Protein AF-A0A257W772-F1 (afdb_monomer_lite)

Structure (mmCIF, N/CA/C/O backbone):
data_AF-A0A257W772-F1
#
_entry.id   AF-A0A257W772-F1
#
loop_
_atom_site.group_PDB
_atom_site.id
_atom_site.type_symbol
_atom_site.label_atom_id
_atom_site.label_alt_id
_atom_site.label_comp_id
_atom_site.label_asym_id
_atom_site.label_entity_id
_atom_site.label_seq_id
_atom_site.pdbx_PDB_ins_code
_atom_site.Cartn_x
_atom_site.Cartn_y
_atom_site.Cartn_z
_atom_site.occupancy
_atom_site.B_iso_or_equiv
_atom_site.auth_seq_id
_atom_site.auth_comp_id
_atom_site.auth_asym_id
_atom_site.auth_atom_id
_atom_site.pdbx_PDB_model_num
ATOM 1 N N . MET A 1 1 ? -4.495 23.639 -26.659 1.00 45.25 1 MET A N 1
ATOM 2 C CA . MET A 1 1 ? -5.011 22.395 -27.266 1.00 45.25 1 MET A CA 1
ATOM 3 C C . MET A 1 1 ? -5.878 21.691 -26.239 1.00 45.25 1 MET A C 1
ATOM 5 O O . MET A 1 1 ? -5.366 21.337 -25.188 1.00 45.25 1 MET A O 1
ATOM 9 N N . LEU A 1 2 ? -7.167 21.519 -26.511 1.00 45.53 2 LEU A N 1
ATOM 10 C CA . LEU A 1 2 ? -8.045 20.620 -25.761 1.00 45.53 2 LEU A CA 1
ATOM 11 C C . LEU A 1 2 ? -8.613 19.647 -26.798 1.00 45.53 2 LEU A C 1
ATOM 13 O O . LEU A 1 2 ? -9.228 20.107 -27.755 1.00 45.53 2 LEU A O 1
ATOM 17 N N . GLY A 1 3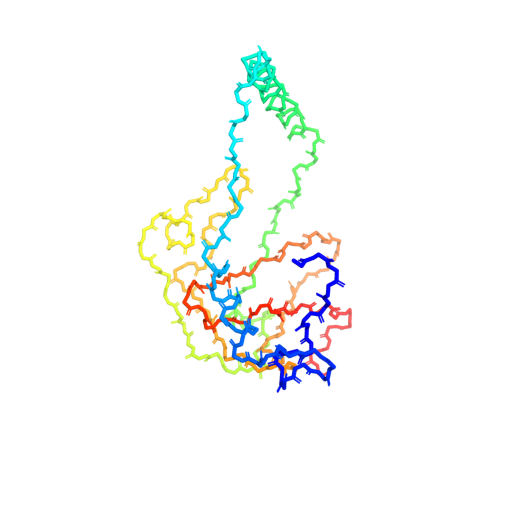 ? -8.343 18.344 -26.652 1.00 63.81 3 GLY A N 1
ATOM 18 C CA . GLY A 1 3 ? -8.959 17.305 -27.493 1.00 63.81 3 GLY A CA 1
ATOM 19 C C . GLY A 1 3 ? -8.045 16.432 -28.366 1.00 63.81 3 GLY A C 1
ATOM 20 O O . GLY A 1 3 ? -8.571 15.745 -29.231 1.00 63.81 3 GLY A O 1
ATOM 21 N N . VAL A 1 4 ? -6.719 16.408 -28.165 1.00 74.25 4 VAL A N 1
ATOM 22 C CA . VAL A 1 4 ? -5.816 15.489 -28.898 1.00 74.25 4 VAL A CA 1
ATOM 23 C C . VAL A 1 4 ? -5.243 14.437 -27.949 1.00 74.25 4 VAL A C 1
ATOM 25 O O . VAL A 1 4 ? -4.696 14.772 -26.897 1.00 74.25 4 VAL A O 1
ATOM 28 N N . THR A 1 5 ? -5.360 13.158 -28.310 1.00 78.69 5 THR A N 1
ATOM 29 C CA . THR A 1 5 ? -4.755 12.046 -27.566 1.00 78.69 5 THR A CA 1
ATOM 30 C C . THR A 1 5 ? -3.307 11.847 -27.999 1.00 78.69 5 THR A C 1
ATOM 32 O O . THR A 1 5 ? -3.042 11.317 -29.071 1.00 78.69 5 THR A O 1
ATOM 35 N N . ILE A 1 6 ? -2.357 12.205 -27.142 1.00 87.44 6 ILE A N 1
ATOM 36 C CA . ILE A 1 6 ? -0.917 12.107 -27.442 1.00 87.44 6 ILE A CA 1
ATOM 37 C C . ILE A 1 6 ? -0.287 10.768 -27.020 1.00 87.44 6 ILE A C 1
ATOM 39 O O . ILE A 1 6 ? 0.930 10.639 -26.978 1.00 87.44 6 ILE A O 1
ATOM 43 N N . GLY A 1 7 ? -1.096 9.758 -26.682 1.00 83.94 7 GLY A N 1
ATOM 44 C CA . GLY A 1 7 ? -0.609 8.479 -26.147 1.00 83.94 7 GLY A CA 1
ATOM 45 C C . GLY A 1 7 ? 0.327 7.721 -27.096 1.00 83.94 7 GLY A C 1
ATOM 46 O O . GLY A 1 7 ? 1.299 7.125 -26.640 1.00 83.94 7 GLY A O 1
ATOM 47 N N . CYS A 1 8 ? 0.089 7.800 -28.410 1.00 86.38 8 CYS A N 1
ATOM 48 C CA . CYS A 1 8 ? 0.941 7.171 -29.426 1.00 86.38 8 CYS A CA 1
ATOM 49 C C . CYS A 1 8 ? 2.371 7.739 -29.424 1.00 86.38 8 CYS A C 1
ATOM 51 O O . CYS A 1 8 ? 3.318 7.003 -29.696 1.00 86.38 8 CYS A O 1
ATOM 53 N N . ALA A 1 9 ? 2.529 9.013 -29.033 1.00 91.56 9 ALA A N 1
ATOM 54 C CA . ALA A 1 9 ? 3.822 9.691 -28.970 1.00 91.56 9 ALA A CA 1
ATOM 55 C C . ALA A 1 9 ? 4.781 9.088 -27.918 1.00 91.56 9 ALA A C 1
ATOM 57 O O . ALA A 1 9 ? 5.971 9.386 -27.902 1.00 91.56 9 ALA A O 1
ATOM 58 N N . ARG A 1 10 ? 4.289 8.198 -27.040 1.00 90.06 10 ARG A N 1
ATOM 59 C CA . ARG A 1 10 ? 5.106 7.49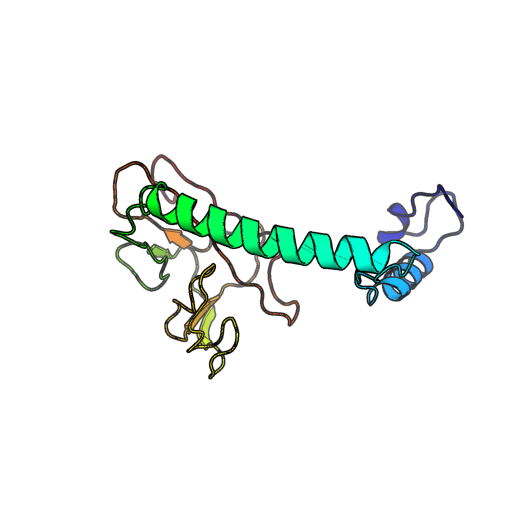3 -26.042 1.00 90.06 10 ARG A CA 1
ATOM 60 C C . ARG A 1 10 ? 6.189 6.617 -26.678 1.00 90.06 10 ARG A C 1
ATOM 62 O O . ARG A 1 10 ? 7.293 6.538 -26.141 1.00 90.06 10 ARG A O 1
ATOM 69 N N . CYS A 1 11 ? 5.880 5.945 -27.788 1.00 90.94 11 CYS A N 1
ATOM 70 C CA . CYS A 1 11 ? 6.748 4.919 -28.384 1.00 90.94 11 CYS A CA 1
ATOM 71 C C . CYS A 1 11 ? 7.379 5.344 -29.716 1.00 90.94 11 CYS A C 1
ATOM 73 O O . CYS A 1 11 ? 8.444 4.842 -30.060 1.00 90.94 11 CYS A O 1
ATOM 75 N N . HIS A 1 12 ? 6.754 6.268 -30.440 1.00 92.25 12 HIS A N 1
ATOM 76 C CA . HIS A 1 12 ? 7.238 6.811 -31.710 1.00 92.25 12 HIS A CA 1
ATOM 77 C C . HIS A 1 12 ? 6.671 8.221 -31.903 1.00 92.25 12 HIS A C 1
ATOM 79 O O . HIS A 1 12 ? 5.749 8.589 -31.189 1.00 92.25 12 HIS A O 1
ATOM 85 N N . ASP A 1 13 ? 7.157 9.001 -32.867 1.00 89.94 13 ASP A N 1
ATOM 86 C CA . ASP A 1 13 ? 6.556 10.308 -33.171 1.00 89.94 13 ASP A CA 1
ATOM 87 C C . ASP A 1 13 ? 5.086 10.163 -33.586 1.00 89.94 13 ASP A C 1
ATOM 89 O O . ASP A 1 13 ? 4.713 9.208 -34.273 1.00 89.94 13 ASP A O 1
ATOM 93 N N . HIS A 1 14 ? 4.224 11.083 -33.152 1.00 90.00 14 HIS A N 1
ATOM 94 C CA . HIS A 1 14 ? 2.793 10.983 -33.407 1.00 90.00 14 HIS A CA 1
ATOM 95 C C . HIS A 1 14 ? 2.504 10.905 -34.913 1.00 90.00 14 HIS A C 1
ATOM 97 O O . HIS A 1 14 ? 3.043 11.656 -35.718 1.00 90.00 14 HIS A O 1
ATOM 103 N N . LYS A 1 15 ? 1.635 9.965 -35.302 1.00 83.88 15 LYS A N 1
ATOM 104 C CA . LYS A 1 15 ? 1.477 9.549 -36.704 1.00 83.88 15 LYS A CA 1
ATOM 105 C C . LYS A 1 15 ? 1.000 10.666 -37.638 1.00 83.88 15 LYS A C 1
ATOM 107 O O . LYS A 1 15 ? 1.397 10.693 -38.798 1.00 83.88 15 LYS A O 1
ATOM 112 N N . PHE A 1 16 ? 0.092 11.514 -37.161 1.00 85.38 16 PHE A N 1
ATOM 113 C CA . PHE A 1 16 ? -0.605 12.499 -37.997 1.00 85.38 16 PHE A CA 1
ATOM 114 C C . PHE A 1 16 ? -0.356 13.944 -37.572 1.00 85.38 16 PHE A C 1
ATOM 116 O O . PHE A 1 16 ? -0.558 14.851 -38.371 1.00 85.38 16 PHE A O 1
ATOM 123 N N . ASP A 1 17 ? 0.107 14.143 -36.339 1.00 88.06 17 ASP A N 1
ATOM 124 C CA . ASP A 1 17 ? 0.318 15.473 -35.773 1.00 88.06 17 ASP A CA 1
ATOM 125 C C . ASP A 1 17 ? 1.813 15.669 -35.535 1.00 88.06 17 ASP A C 1
ATOM 127 O O . ASP A 1 17 ? 2.492 14.696 -35.202 1.00 88.06 17 ASP A O 1
ATOM 131 N N . PRO A 1 18 ? 2.336 16.898 -35.659 1.00 90.44 18 PRO A N 1
ATOM 132 C CA . PRO A 1 18 ? 3.752 17.200 -35.467 1.00 90.44 18 PRO A CA 1
ATOM 133 C C . PRO A 1 18 ? 4.113 17.220 -33.972 1.00 90.44 18 PRO A C 1
ATOM 135 O O . PRO A 1 18 ? 4.527 18.240 -33.430 1.00 90.44 18 PRO A O 1
ATOM 138 N N . ILE A 1 19 ? 3.901 16.097 -33.289 1.00 90.31 19 ILE A N 1
ATOM 139 C CA . ILE A 1 19 ? 4.211 15.886 -31.875 1.00 90.31 19 ILE A CA 1
ATOM 140 C C . ILE A 1 19 ? 5.252 14.779 -31.821 1.00 90.31 19 ILE A C 1
ATOM 142 O O . ILE A 1 19 ? 4.949 13.612 -32.081 1.00 90.31 19 ILE A O 1
ATOM 146 N N . THR A 1 20 ? 6.485 15.144 -31.494 1.00 93.62 20 THR A N 1
ATOM 147 C CA . THR A 1 20 ? 7.569 14.170 -31.389 1.00 93.62 20 THR A CA 1
ATOM 148 C C . THR A 1 20 ? 7.490 13.407 -30.071 1.00 93.62 20 THR A C 1
ATOM 150 O O . THR A 1 20 ? 6.890 13.857 -29.088 1.00 93.62 20 THR A O 1
ATOM 153 N N . GLN A 1 21 ? 8.162 12.261 -30.005 1.00 93.88 21 GLN A N 1
ATOM 154 C CA . GLN A 1 21 ? 8.353 11.540 -28.748 1.00 93.88 21 GLN A CA 1
ATOM 155 C C . GLN A 1 21 ? 9.060 12.411 -27.696 1.00 93.88 21 GLN A C 1
ATOM 157 O O . GLN A 1 21 ? 8.763 12.330 -26.502 1.00 93.88 21 GLN A O 1
ATOM 162 N N . ARG A 1 22 ? 9.967 13.294 -28.127 1.00 94.69 22 ARG A N 1
ATOM 163 C CA . ARG A 1 22 ? 10.632 14.249 -27.235 1.00 94.69 22 ARG A CA 1
ATOM 164 C C . ARG A 1 22 ? 9.631 15.211 -26.599 1.00 94.69 22 ARG A C 1
ATOM 166 O O . ARG A 1 22 ? 9.718 15.447 -25.396 1.00 94.69 22 ARG A O 1
ATOM 173 N N . ASP A 1 23 ? 8.681 15.724 -27.376 1.00 93.44 23 ASP A N 1
ATOM 174 C CA . ASP A 1 23 ? 7.639 16.627 -26.875 1.00 93.44 23 ASP A CA 1
ATOM 175 C C . ASP A 1 23 ? 6.733 15.922 -25.856 1.00 93.44 23 ASP A C 1
ATOM 177 O O . ASP A 1 23 ? 6.393 16.505 -24.824 1.00 93.44 23 ASP A O 1
ATOM 181 N N . TYR A 1 24 ? 6.408 14.643 -26.091 1.00 92.69 24 TYR A N 1
ATOM 182 C CA . TYR A 1 24 ? 5.650 13.815 -25.146 1.00 92.69 24 TYR A CA 1
ATOM 183 C C . TYR A 1 24 ? 6.341 13.718 -23.780 1.00 92.69 24 TYR A C 1
ATOM 185 O O . TYR A 1 24 ? 5.726 14.009 -22.750 1.00 92.69 24 TYR A O 1
ATOM 193 N N . TYR A 1 25 ? 7.626 13.351 -23.750 1.00 93.50 25 TYR A N 1
ATOM 194 C CA . TYR A 1 25 ? 8.358 13.221 -22.487 1.00 93.50 25 TYR A CA 1
ATOM 195 C C . TYR A 1 25 ? 8.667 14.572 -21.835 1.00 93.50 25 TYR A C 1
ATOM 197 O O . TYR A 1 25 ? 8.668 14.658 -20.608 1.00 93.50 25 TYR A O 1
ATOM 205 N N . ALA A 1 26 ? 8.866 15.639 -22.616 1.00 94.06 26 ALA A N 1
ATOM 206 C CA . ALA A 1 26 ? 9.016 16.992 -22.082 1.00 94.06 26 ALA A CA 1
ATOM 207 C C . ALA A 1 26 ? 7.746 17.453 -21.347 1.00 94.06 26 ALA A C 1
ATOM 209 O O . ALA A 1 26 ? 7.828 17.981 -20.237 1.00 94.06 26 ALA A O 1
ATOM 210 N N . LEU A 1 27 ? 6.569 17.191 -21.923 1.00 91.25 27 LEU A N 1
ATOM 211 C CA . LEU A 1 27 ? 5.288 17.483 -21.285 1.00 91.25 27 LEU A CA 1
ATOM 212 C C . LEU A 1 27 ? 5.071 16.633 -20.027 1.00 91.25 27 LEU A C 1
ATOM 214 O O . LEU A 1 27 ? 4.634 17.151 -19.002 1.00 91.25 27 LEU A O 1
ATOM 218 N N . GLN A 1 28 ? 5.402 15.341 -20.077 1.00 91.56 28 GLN A N 1
ATOM 219 C CA . GLN A 1 28 ? 5.319 14.469 -18.905 1.00 91.56 28 GLN A CA 1
ATOM 220 C C . GLN A 1 28 ? 6.225 14.969 -17.769 1.00 91.56 28 GLN A C 1
ATOM 222 O O . GLN A 1 28 ? 5.782 15.035 -16.625 1.00 91.56 28 GLN A O 1
ATOM 227 N N . ALA A 1 29 ? 7.470 15.346 -18.075 1.00 92.00 29 ALA A N 1
ATOM 228 C CA . ALA A 1 29 ? 8.426 15.858 -17.095 1.00 92.00 29 ALA A CA 1
ATOM 229 C C . ALA A 1 29 ? 7.947 17.161 -16.441 1.00 92.00 29 ALA A C 1
ATOM 231 O O . ALA A 1 29 ? 8.124 17.338 -15.239 1.00 92.00 29 ALA A O 1
ATOM 232 N N . PHE A 1 30 ? 7.285 18.036 -17.203 1.00 92.00 30 PHE A N 1
ATOM 233 C CA . PHE A 1 30 ? 6.699 19.268 -16.675 1.00 92.00 30 PHE A CA 1
ATOM 234 C C . PHE A 1 30 ? 5.663 19.006 -15.566 1.00 92.00 30 PHE A C 1
ATOM 236 O O . PHE A 1 30 ? 5.638 19.727 -14.571 1.00 92.00 30 PHE A O 1
ATOM 243 N N . PHE A 1 31 ? 4.842 17.956 -15.694 1.00 89.94 31 PHE A N 1
ATOM 244 C CA . PHE A 1 31 ? 3.824 17.601 -14.694 1.00 89.94 31 PHE A CA 1
ATOM 245 C C . PHE A 1 31 ? 4.283 16.578 -13.649 1.00 89.94 31 PHE A C 1
ATOM 247 O O . PHE A 1 31 ? 3.562 16.341 -12.684 1.00 89.94 31 PHE A O 1
ATOM 254 N N . ALA A 1 32 ? 5.466 15.977 -13.800 1.00 88.19 32 ALA A N 1
ATOM 255 C CA . ALA A 1 32 ? 5.935 14.895 -12.930 1.00 88.19 32 ALA A CA 1
ATOM 256 C C . ALA A 1 32 ? 6.076 15.295 -11.447 1.00 88.19 32 ALA A C 1
ATOM 258 O O . ALA A 1 32 ? 6.071 14.420 -10.588 1.00 88.19 32 ALA A O 1
ATOM 259 N N . GLY A 1 33 ? 6.187 16.595 -11.151 1.00 84.88 33 GLY A N 1
ATOM 260 C CA . GLY A 1 33 ? 6.238 17.138 -9.789 1.00 84.88 33 GLY A CA 1
ATOM 261 C C . GLY A 1 33 ? 4.934 17.774 -9.298 1.00 84.88 33 GLY A C 1
ATOM 262 O O . GLY A 1 33 ? 4.946 18.439 -8.266 1.00 84.88 33 GLY A O 1
ATOM 263 N N . VAL A 1 34 ? 3.830 17.649 -10.040 1.00 87.69 34 VAL A N 1
ATOM 264 C CA . VAL A 1 34 ? 2.541 18.216 -9.630 1.00 87.69 34 VAL A CA 1
ATOM 265 C C . VAL A 1 34 ? 1.807 17.214 -8.752 1.00 87.69 34 VAL A C 1
ATOM 267 O O . VAL A 1 34 ? 1.395 16.149 -9.207 1.00 87.69 34 VAL A O 1
ATOM 270 N N . GLU A 1 35 ? 1.607 17.590 -7.496 1.00 81.38 35 GLU A N 1
ATOM 271 C CA . GLU A 1 35 ? 0.777 16.851 -6.552 1.00 81.38 35 GLU A CA 1
ATOM 272 C C . GLU A 1 35 ? -0.604 17.500 -6.443 1.00 81.38 35 GLU A C 1
ATOM 274 O O . GLU A 1 35 ? -0.757 18.722 -6.542 1.00 81.38 35 GLU A O 1
ATOM 279 N N . TYR A 1 36 ? -1.628 16.675 -6.227 1.00 77.12 36 TYR A N 1
ATOM 280 C CA . TYR A 1 36 ? -2.946 17.179 -5.865 1.00 77.12 36 TYR A CA 1
ATOM 281 C C . TYR A 1 36 ? -2.878 17.754 -4.452 1.00 77.12 36 TYR A C 1
ATOM 283 O O . TYR A 1 36 ? -2.677 17.024 -3.485 1.00 77.12 36 TYR A O 1
ATOM 291 N N . GLY A 1 37 ? -3.038 19.070 -4.348 1.00 75.44 37 GLY A N 1
ATOM 292 C CA . GLY A 1 37 ? -3.170 19.769 -3.078 1.00 75.44 37 GLY A CA 1
ATOM 293 C C . GLY A 1 37 ? -4.582 20.310 -2.913 1.00 75.44 37 GLY A C 1
ATOM 294 O O . GLY A 1 37 ? -5.126 20.932 -3.829 1.00 75.44 37 GLY A O 1
ATOM 295 N N . ASP A 1 38 ? -5.154 20.128 -1.727 1.00 77.88 38 ASP A N 1
ATOM 296 C CA . ASP A 1 38 ? -6.387 20.811 -1.361 1.00 77.88 38 ASP A CA 1
ATOM 297 C C . ASP A 1 38 ? -6.071 22.263 -1.009 1.00 77.88 38 ASP A C 1
ATOM 299 O O . ASP A 1 38 ? -5.292 22.560 -0.099 1.00 77.88 38 ASP A O 1
ATOM 303 N N . ARG A 1 39 ? -6.691 23.197 -1.732 1.00 75.88 39 ARG A N 1
ATOM 304 C CA . ARG A 1 39 ? -6.621 24.621 -1.407 1.00 75.88 39 ARG A CA 1
ATOM 305 C C . ARG A 1 39 ? -7.938 25.055 -0.768 1.00 75.88 39 ARG A C 1
ATOM 307 O O . ARG A 1 39 ? -8.973 24.957 -1.428 1.00 75.88 39 ARG A O 1
ATOM 314 N N . PRO A 1 40 ? -7.936 25.586 0.469 1.00 72.88 40 PRO A N 1
ATOM 315 C CA . PRO A 1 40 ? -9.155 26.107 1.066 1.00 72.88 40 PRO A CA 1
ATOM 316 C C . PRO A 1 40 ? -9.675 27.294 0.245 1.00 72.88 40 PRO A C 1
ATOM 318 O O . PRO A 1 40 ? -8.973 28.285 0.032 1.00 72.88 40 PRO A O 1
ATOM 321 N N . ILE A 1 41 ? -10.918 27.187 -0.224 1.00 79.25 41 ILE A N 1
ATOM 322 C CA . ILE A 1 41 ? -11.627 28.285 -0.885 1.00 79.25 41 ILE A CA 1
ATOM 323 C C . ILE A 1 41 ? -12.280 29.133 0.207 1.00 79.25 41 ILE A C 1
ATOM 325 O O . ILE A 1 41 ? -13.286 28.740 0.797 1.00 79.25 41 ILE A O 1
ATOM 329 N N . HIS A 1 42 ? -11.681 30.290 0.492 1.00 78.75 42 HIS A N 1
ATOM 330 C CA . HIS A 1 42 ? -12.181 31.252 1.473 1.00 78.75 42 HIS A CA 1
ATOM 331 C C . HIS A 1 42 ? -13.275 32.142 0.867 1.00 78.75 42 HIS A C 1
ATOM 333 O O . HIS A 1 42 ? -13.036 33.305 0.548 1.00 78.75 42 HIS A O 1
ATOM 339 N N . ASP A 1 43 ? -14.471 31.588 0.683 1.00 82.25 43 ASP A N 1
ATOM 340 C CA . ASP A 1 43 ? -15.671 32.363 0.356 1.00 82.25 43 ASP A CA 1
ATOM 341 C C . ASP A 1 43 ? -16.387 32.864 1.628 1.00 82.25 43 ASP A C 1
ATOM 343 O O . ASP A 1 43 ? -15.948 32.620 2.758 1.00 82.25 43 ASP A O 1
ATOM 347 N N . ALA A 1 44 ? -17.502 33.579 1.446 1.00 81.50 44 ALA A N 1
ATOM 348 C CA . ALA A 1 44 ? -18.298 34.131 2.545 1.00 81.50 44 ALA A CA 1
ATOM 349 C C . ALA A 1 44 ? -18.797 33.060 3.538 1.00 81.50 44 ALA A C 1
ATOM 351 O O . ALA A 1 44 ? -19.042 33.365 4.704 1.00 81.50 44 ALA A O 1
ATOM 352 N N . GLU A 1 45 ? -18.902 31.803 3.104 1.00 84.69 45 GLU A N 1
ATOM 353 C CA . GLU A 1 45 ? -19.418 30.685 3.893 1.00 84.69 45 GLU A CA 1
ATOM 354 C C . GLU A 1 45 ? -18.316 29.782 4.464 1.00 84.69 45 GLU A C 1
ATOM 356 O O . GLU A 1 45 ? -18.612 28.870 5.236 1.00 84.69 45 GLU A O 1
ATOM 361 N N . TYR A 1 46 ? -17.042 30.028 4.143 1.00 83.12 46 TYR A N 1
ATOM 362 C CA . TYR A 1 46 ? -15.912 29.201 4.571 1.00 83.12 46 TYR A CA 1
ATOM 363 C C . TYR A 1 46 ? -15.894 28.960 6.083 1.00 83.12 46 TYR A C 1
ATOM 365 O O . TYR A 1 46 ? -15.660 27.838 6.533 1.00 83.12 46 TYR A O 1
ATOM 373 N N . ARG A 1 47 ? -16.174 30.004 6.873 1.00 82.50 47 ARG A N 1
ATOM 374 C CA . ARG A 1 47 ? -16.238 29.906 8.340 1.00 82.50 47 ARG A CA 1
ATOM 375 C C . ARG A 1 47 ? -17.385 29.006 8.794 1.00 82.50 47 ARG A C 1
ATOM 377 O O . ARG A 1 47 ? -17.156 28.125 9.615 1.00 82.50 47 ARG A O 1
ATOM 384 N N . ASN A 1 48 ? -18.562 29.156 8.187 1.00 86.31 48 ASN A N 1
ATOM 385 C CA . ASN A 1 48 ? -19.732 28.335 8.494 1.00 86.31 48 ASN A CA 1
ATOM 386 C C . ASN A 1 48 ? -19.471 26.862 8.153 1.00 86.31 48 ASN A C 1
ATOM 388 O O . ASN A 1 48 ? -19.751 25.984 8.965 1.00 86.31 48 ASN A O 1
ATOM 392 N N . ARG A 1 49 ? -18.863 26.576 6.992 1.00 86.50 49 ARG A N 1
ATOM 393 C CA . ARG A 1 49 ? -18.491 25.206 6.602 1.00 86.50 49 ARG A CA 1
ATOM 394 C C . ARG A 1 49 ? -17.421 24.611 7.516 1.00 86.50 49 ARG A C 1
ATOM 396 O O . ARG A 1 49 ? -17.503 23.433 7.840 1.00 86.50 49 ARG A O 1
ATOM 403 N N . GLN A 1 50 ? -16.450 25.404 7.970 1.00 85.19 50 GLN A N 1
ATOM 404 C CA . GLN A 1 50 ? -15.439 24.969 8.943 1.00 85.19 50 GLN A CA 1
ATOM 405 C C . GLN A 1 50 ? -16.046 24.649 10.313 1.00 85.19 50 GLN A C 1
ATOM 407 O O . GLN A 1 50 ? -15.695 23.642 10.924 1.00 85.19 50 GLN A O 1
ATOM 412 N N . GLU A 1 51 ? -16.969 25.474 10.802 1.00 87.81 51 GLU A N 1
ATOM 413 C CA . GLU A 1 51 ? -17.680 25.210 12.056 1.00 87.81 51 GLU A CA 1
ATOM 414 C C . GLU A 1 51 ? -18.573 23.973 11.944 1.00 87.81 51 GLU A C 1
ATOM 416 O O . GLU A 1 51 ? -18.513 23.098 12.808 1.00 87.81 51 GLU A O 1
ATOM 421 N N . GLN A 1 52 ? -19.318 23.830 10.845 1.00 91.44 52 GLN A N 1
ATOM 422 C CA . GLN A 1 52 ? -20.100 22.624 10.573 1.00 91.44 52 GLN A CA 1
ATOM 423 C C . GLN A 1 52 ? -19.222 21.376 10.468 1.00 91.44 52 GLN A C 1
ATOM 425 O O . GLN A 1 52 ? -19.561 20.353 11.056 1.00 91.44 52 GLN A O 1
ATOM 430 N N . ALA A 1 53 ? -18.077 21.450 9.784 1.00 87.31 53 ALA A N 1
ATOM 431 C CA . ALA A 1 53 ? -17.139 20.335 9.682 1.00 87.31 53 ALA A CA 1
ATOM 432 C C . ALA A 1 53 ? -16.610 19.907 11.058 1.00 87.31 53 ALA A C 1
ATOM 434 O O . ALA A 1 53 ? -16.550 18.713 11.338 1.00 87.31 53 ALA A O 1
ATOM 435 N N . LYS A 1 54 ? -16.296 20.859 11.948 1.00 90.31 54 LYS A N 1
ATOM 436 C CA . LYS A 1 54 ? -15.892 20.560 13.333 1.00 90.31 54 LYS A CA 1
ATOM 437 C C . LYS A 1 54 ? -17.005 19.867 14.117 1.00 90.31 54 LYS A C 1
ATOM 439 O O . LYS A 1 54 ? -16.743 18.873 14.784 1.00 90.31 54 LYS A O 1
ATOM 444 N N . LEU A 1 55 ? -18.241 20.357 14.013 1.00 93.19 55 LEU A N 1
ATOM 445 C CA . LEU A 1 55 ? -19.398 19.748 14.681 1.00 93.19 55 LEU A CA 1
ATOM 446 C C . LEU A 1 55 ? -19.665 18.327 14.170 1.00 93.19 55 LEU A C 1
ATOM 448 O O . LEU A 1 55 ? -19.904 17.412 14.959 1.00 93.19 55 LEU A O 1
ATOM 452 N N . LEU A 1 56 ? -19.598 18.133 12.852 1.00 92.12 56 LEU A N 1
ATOM 453 C CA . LEU A 1 56 ? -19.759 16.827 12.223 1.00 92.12 56 LEU A CA 1
ATOM 454 C C . LEU A 1 56 ? -18.631 15.874 12.615 1.00 92.12 56 LEU A C 1
ATOM 456 O O . LEU A 1 56 ? -18.920 14.721 12.908 1.00 92.12 56 LEU A O 1
ATOM 460 N N . ALA A 1 57 ? -17.383 16.341 12.693 1.00 85.88 57 ALA A N 1
ATOM 461 C CA . ALA A 1 57 ? -16.252 15.527 13.133 1.00 85.88 57 ALA A CA 1
ATOM 462 C C . ALA A 1 57 ? -16.449 14.995 14.562 1.00 85.88 57 ALA A C 1
ATOM 464 O O . ALA A 1 57 ? -16.237 13.808 14.806 1.00 85.88 57 ALA A O 1
ATOM 465 N N . THR A 1 58 ? -16.935 15.832 15.486 1.00 90.06 58 THR A N 1
ATOM 466 C CA . THR A 1 58 ? -17.285 15.392 16.847 1.00 90.06 58 THR A CA 1
ATOM 467 C C . THR A 1 58 ? -18.364 14.312 16.820 1.00 90.06 58 THR A C 1
ATOM 469 O O . THR A 1 58 ? -18.202 13.254 17.424 1.00 90.06 58 THR A O 1
ATOM 472 N N . ARG A 1 59 ? -19.442 14.536 16.059 1.00 91.88 59 ARG A N 1
ATOM 473 C CA . ARG A 1 59 ? -20.562 13.591 15.965 1.00 91.88 59 ARG A CA 1
ATOM 474 C C . ARG A 1 59 ? -20.176 12.273 15.289 1.00 91.88 59 ARG A C 1
ATOM 476 O O . ARG A 1 59 ? -20.669 11.223 15.686 1.00 91.88 59 ARG A O 1
ATOM 483 N N . ILE A 1 60 ? -19.288 12.317 14.295 1.00 90.00 60 ILE A N 1
ATOM 484 C CA . ILE A 1 60 ? -18.693 11.125 13.681 1.00 90.00 60 ILE A CA 1
ATOM 485 C C . ILE A 1 60 ? -17.929 10.335 14.744 1.00 90.00 60 ILE A C 1
ATOM 487 O O . ILE A 1 60 ? -18.194 9.149 14.898 1.00 90.00 60 ILE A O 1
ATOM 491 N N . GLY A 1 61 ? -17.073 10.985 15.539 1.00 82.44 61 GLY A N 1
ATOM 492 C CA . GLY A 1 61 ? -16.326 10.316 16.610 1.00 82.44 61 GLY A CA 1
ATOM 493 C C . GLY A 1 61 ? -17.223 9.642 17.659 1.00 82.44 61 GLY A C 1
ATOM 494 O O . GLY A 1 61 ? -16.943 8.518 18.084 1.00 82.44 61 GLY A O 1
ATOM 495 N N . GLU A 1 62 ? -18.330 10.287 18.038 1.00 89.75 62 GLU A N 1
ATOM 496 C CA . GLU A 1 62 ? -19.343 9.724 18.944 1.00 89.75 62 GLU A CA 1
ATOM 497 C C . GLU A 1 62 ? -20.041 8.496 18.339 1.00 89.75 62 GLU A C 1
ATOM 499 O O . GLU A 1 62 ? -20.156 7.455 18.991 1.00 89.75 62 GLU A O 1
ATOM 504 N N . ILE A 1 63 ? -20.478 8.591 17.079 1.00 85.31 63 ILE A N 1
ATOM 505 C CA . ILE A 1 63 ? -21.131 7.487 16.362 1.00 85.31 63 ILE A CA 1
ATOM 506 C C . ILE A 1 63 ? -20.157 6.323 16.173 1.00 85.31 63 ILE A C 1
ATOM 508 O O . ILE A 1 63 ? -20.529 5.172 16.382 1.00 85.31 63 ILE A O 1
ATOM 512 N N . GLU A 1 64 ? -18.898 6.592 15.837 1.00 75.44 64 GLU A N 1
ATOM 513 C CA . GLU A 1 64 ? -17.857 5.570 15.761 1.00 75.44 64 GLU A CA 1
ATOM 514 C C . GLU A 1 64 ? -17.645 4.880 17.112 1.00 75.44 64 GLU A C 1
ATOM 516 O O . GLU A 1 64 ? -17.439 3.669 17.158 1.00 75.44 64 GLU A O 1
ATOM 521 N N . GLN A 1 65 ? -17.735 5.608 18.230 1.00 73.75 65 GLN A N 1
ATOM 522 C CA . GLN A 1 65 ? -17.640 5.020 19.568 1.00 73.75 65 GLN A CA 1
ATOM 523 C C . GLN A 1 65 ? -18.817 4.097 19.886 1.00 73.75 65 GLN A C 1
ATOM 525 O O . GLN A 1 65 ? -18.608 3.033 20.465 1.00 73.75 65 GLN A O 1
ATOM 530 N N . GLN A 1 66 ? -20.029 4.463 19.472 1.00 82.44 66 GLN A N 1
ATOM 531 C CA . GLN A 1 66 ? -21.216 3.612 19.590 1.00 82.44 66 GLN A CA 1
ATOM 532 C C . GLN A 1 66 ? -21.134 2.397 18.659 1.00 82.44 66 GLN A C 1
ATOM 534 O O . GLN A 1 66 ? -21.461 1.279 19.042 1.00 82.44 66 GLN A O 1
ATOM 539 N N . LEU A 1 67 ? -20.629 2.576 17.440 1.00 72.69 67 LEU A N 1
ATOM 540 C CA . LEU A 1 67 ? -20.398 1.468 16.521 1.00 72.69 67 LEU A CA 1
ATOM 541 C C . LEU A 1 67 ? -19.362 0.490 17.072 1.00 72.69 67 LEU A C 1
ATOM 543 O O . LEU A 1 67 ? -19.544 -0.708 16.898 1.00 72.69 67 LEU A O 1
ATOM 547 N N . ARG A 1 68 ? -18.328 0.951 17.786 1.00 64.50 68 ARG A N 1
ATOM 548 C CA . ARG A 1 68 ? -17.345 0.070 18.441 1.00 64.50 68 ARG A CA 1
ATOM 549 C C . ARG A 1 68 ? -17.958 -0.853 19.500 1.00 64.50 68 ARG A C 1
ATOM 551 O O . ARG A 1 68 ? -17.409 -1.926 19.724 1.00 64.50 68 ARG A O 1
ATOM 558 N N . THR A 1 69 ? -19.061 -0.470 20.149 1.00 70.44 69 THR A N 1
ATOM 559 C CA . THR A 1 69 ? -19.732 -1.323 21.149 1.00 70.44 69 THR A CA 1
ATOM 560 C C . THR A 1 69 ? -20.723 -2.307 20.525 1.00 70.44 69 THR A C 1
ATOM 562 O O . THR A 1 69 ? -20.981 -3.359 21.107 1.00 70.44 69 THR A O 1
ATOM 565 N N . CYS A 1 70 ? -21.273 -1.980 19.351 1.00 70.12 70 CYS A N 1
ATOM 566 C CA . CYS A 1 70 ? -22.256 -2.803 18.641 1.00 70.12 70 CYS A CA 1
ATOM 567 C C . CYS A 1 70 ? -21.658 -3.661 17.525 1.00 70.12 70 CYS A C 1
ATOM 569 O O . CYS A 1 70 ? -22.234 -4.689 17.163 1.00 70.12 70 CYS A O 1
ATOM 571 N N . GLN A 1 71 ? -20.528 -3.254 16.949 1.00 53.78 71 GLN A N 1
ATOM 572 C CA . GLN A 1 71 ? -19.757 -4.149 16.112 1.00 53.78 71 GLN A CA 1
ATOM 573 C C . GLN A 1 71 ? -19.299 -5.285 17.019 1.00 53.78 71 GLN A C 1
ATOM 575 O O . GLN A 1 71 ? -18.705 -5.010 18.066 1.00 53.78 71 GLN A O 1
ATOM 580 N N . PRO A 1 72 ? -19.537 -6.557 16.650 1.00 50.50 72 PRO A N 1
ATOM 581 C CA . PRO A 1 72 ? -18.759 -7.609 17.266 1.00 50.50 72 PRO A CA 1
ATOM 582 C C . PRO A 1 72 ? -17.314 -7.168 17.074 1.00 50.50 72 PRO A C 1
ATOM 584 O O . PRO A 1 72 ? -16.925 -6.888 15.934 1.00 50.50 72 PRO A O 1
ATOM 587 N N . LEU A 1 73 ? -16.556 -7.037 18.174 1.00 47.03 73 LEU A N 1
ATOM 588 C CA . LEU A 1 73 ? -15.099 -7.081 18.113 1.00 47.03 73 LEU A CA 1
ATOM 589 C C . LEU A 1 73 ? -14.836 -8.169 17.091 1.00 47.03 73 LEU A C 1
ATOM 591 O O . LEU A 1 73 ? -15.237 -9.309 17.343 1.00 47.03 73 LEU A O 1
ATOM 595 N N . ALA A 1 74 ? -14.341 -7.811 15.897 1.00 46.28 74 ALA A N 1
ATOM 596 C CA . ALA A 1 74 ? -13.925 -8.819 14.941 1.00 46.28 74 ALA A CA 1
ATOM 597 C C . ALA A 1 74 ? -13.102 -9.762 15.797 1.00 46.28 74 ALA A C 1
ATOM 599 O O . ALA A 1 74 ? -12.188 -9.266 16.453 1.00 46.28 74 ALA A O 1
ATOM 600 N N . PHE A 1 75 ? -13.568 -11.003 15.978 1.00 45.97 75 PHE A N 1
ATOM 601 C CA . PHE A 1 75 ? -13.017 -11.877 16.997 1.00 45.97 75 PHE A CA 1
ATOM 602 C C . PHE A 1 75 ? -11.557 -12.073 16.611 1.00 45.97 75 PHE A C 1
ATOM 604 O O . PHE A 1 75 ? -11.221 -12.891 15.762 1.00 45.97 75 PHE A O 1
ATOM 611 N N . ALA A 1 76 ? -10.700 -11.235 17.184 1.00 49.12 76 ALA A N 1
ATOM 612 C CA . ALA A 1 76 ? -9.287 -11.128 16.900 1.00 49.12 76 ALA A CA 1
ATOM 613 C C . ALA A 1 76 ? -8.570 -12.157 17.766 1.00 49.12 76 ALA A C 1
ATOM 615 O O . ALA A 1 76 ? -7.486 -11.913 18.277 1.00 49.12 76 ALA A O 1
ATOM 616 N N . GLY A 1 77 ? -9.196 -13.323 17.962 1.00 52.00 77 GLY A N 1
ATOM 617 C CA . GLY A 1 77 ? -8.561 -14.433 18.650 1.00 52.00 77 GLY A CA 1
ATOM 618 C C . GLY A 1 77 ? -7.324 -14.912 17.895 1.00 52.00 77 GLY A C 1
ATOM 619 O O . GLY A 1 77 ? -6.516 -15.637 18.465 1.00 52.00 77 GLY A O 1
ATOM 620 N N . ARG A 1 78 ? -7.159 -14.516 16.620 1.00 58.62 78 ARG A N 1
ATOM 621 C CA . ARG A 1 78 ? -6.003 -14.893 15.816 1.00 58.62 78 ARG A CA 1
ATOM 622 C C . ARG A 1 78 ? -5.717 -13.891 14.693 1.00 58.62 78 ARG A C 1
ATOM 624 O O . ARG A 1 78 ? -6.409 -13.877 13.679 1.00 58.62 78 ARG A O 1
ATOM 631 N N . THR A 1 79 ? -4.672 -13.086 14.858 1.00 62.59 79 THR A N 1
ATOM 632 C CA . THR A 1 79 ? -3.979 -12.445 13.730 1.00 62.59 79 THR A CA 1
ATOM 633 C C . THR A 1 79 ? -3.031 -13.480 13.138 1.00 62.59 79 THR A C 1
ATOM 635 O O . THR A 1 79 ? -2.165 -13.985 13.850 1.00 62.59 79 THR A O 1
ATOM 638 N N . LEU A 1 80 ? -3.207 -13.819 11.861 1.00 66.50 80 LEU A N 1
ATOM 639 C CA . LEU A 1 80 ? -2.234 -14.620 11.122 1.00 66.50 80 LEU A CA 1
ATOM 640 C C . LEU A 1 80 ? -1.266 -13.659 10.438 1.00 66.50 80 LEU A C 1
ATOM 642 O O . LEU A 1 80 ? -1.678 -12.854 9.604 1.00 66.50 80 LEU A O 1
ATOM 646 N N . ILE A 1 81 ? -0.002 -13.719 10.836 1.00 69.56 81 ILE A N 1
ATOM 647 C CA . ILE A 1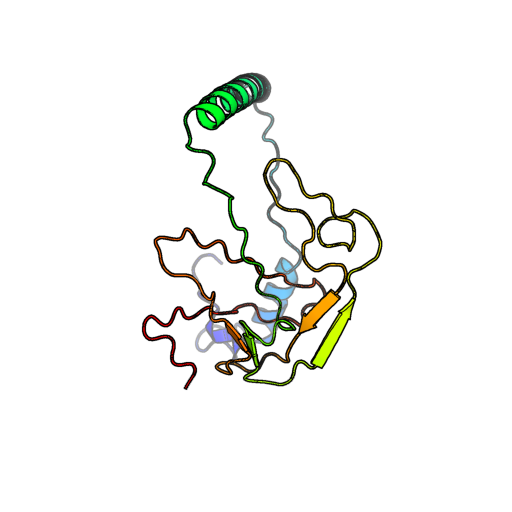 81 ? 1.082 -13.005 10.168 1.00 69.56 81 ILE A CA 1
ATOM 648 C C . ILE A 1 81 ? 1.675 -13.988 9.165 1.00 69.56 81 ILE A C 1
ATOM 650 O O . ILE A 1 81 ? 2.014 -15.107 9.542 1.00 69.56 81 ILE A O 1
ATOM 654 N N . ILE A 1 82 ? 1.761 -13.580 7.899 1.00 75.81 82 ILE A N 1
ATOM 655 C CA . ILE A 1 82 ? 2.548 -14.312 6.908 1.00 75.81 82 ILE A CA 1
ATOM 656 C C . ILE A 1 82 ? 3.998 -13.922 7.169 1.00 75.81 82 ILE A C 1
ATOM 658 O O . ILE A 1 82 ? 4.410 -12.820 6.815 1.00 75.81 82 ILE A O 1
ATOM 662 N N . ASP A 1 83 ? 4.717 -14.794 7.861 1.00 73.88 83 ASP A N 1
ATOM 663 C CA . ASP A 1 83 ? 6.159 -14.696 8.053 1.00 73.88 83 ASP A CA 1
ATOM 664 C C . ASP A 1 83 ? 6.801 -15.705 7.106 1.00 73.88 83 ASP A C 1
ATOM 666 O O . ASP A 1 83 ? 6.587 -16.908 7.239 1.00 73.88 83 ASP A O 1
ATOM 670 N N . GLU A 1 84 ? 7.548 -15.233 6.114 1.00 71.38 84 GLU A N 1
ATOM 671 C CA . GLU A 1 84 ? 8.188 -16.100 5.126 1.00 71.38 84 GLU A CA 1
ATOM 672 C C . GLU A 1 84 ? 9.208 -17.079 5.723 1.00 71.38 84 GLU A C 1
ATOM 674 O O . GLU A 1 84 ? 9.607 -18.030 5.052 1.00 71.38 84 GLU A O 1
ATOM 679 N N . GLN A 1 85 ? 9.641 -16.842 6.963 1.00 69.81 85 GLN A N 1
ATOM 680 C CA . GLN A 1 85 ? 10.559 -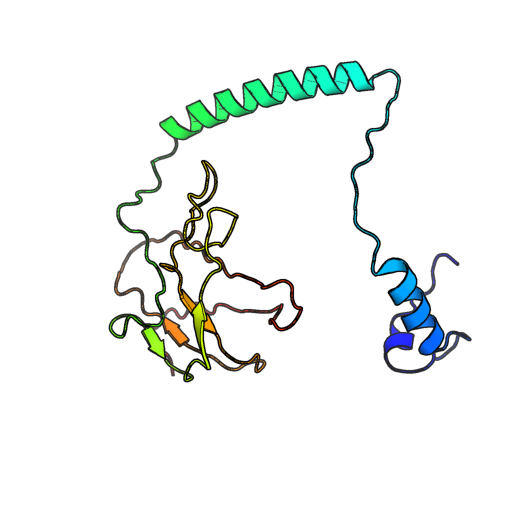17.710 7.695 1.00 69.81 85 GLN A CA 1
ATOM 681 C C . GLN A 1 85 ? 9.826 -18.843 8.428 1.00 69.81 85 GLN A C 1
ATOM 683 O O . GLN A 1 85 ? 10.472 -19.771 8.918 1.00 69.81 85 GLN A O 1
ATOM 688 N N . ASP A 1 86 ? 8.492 -18.797 8.500 1.00 77.31 86 ASP A N 1
ATOM 689 C CA . ASP A 1 86 ? 7.673 -19.854 9.088 1.00 77.31 86 ASP A CA 1
ATOM 690 C C . ASP A 1 86 ? 7.574 -21.048 8.128 1.00 77.31 86 ASP A C 1
ATOM 692 O O . ASP A 1 86 ? 6.678 -21.137 7.289 1.00 77.31 86 ASP A O 1
ATOM 696 N N . ALA A 1 87 ? 8.512 -21.987 8.259 1.00 78.25 87 ALA A N 1
ATOM 697 C CA . ALA A 1 87 ? 8.589 -23.182 7.421 1.00 78.25 87 ALA A CA 1
ATOM 698 C C . ALA A 1 87 ? 7.402 -24.155 7.587 1.00 78.25 87 ALA A C 1
ATOM 700 O O . ALA A 1 87 ? 7.270 -25.083 6.789 1.00 78.25 87 ALA A O 1
ATOM 701 N N . GLU A 1 88 ? 6.549 -23.984 8.605 1.00 79.06 88 GLU A N 1
ATOM 702 C CA . GLU A 1 88 ? 5.350 -24.815 8.777 1.00 79.06 88 GLU A CA 1
ATOM 703 C C . GLU A 1 88 ? 4.195 -24.326 7.900 1.00 79.06 88 GLU A C 1
ATOM 705 O O . GLU A 1 88 ? 3.389 -25.127 7.416 1.00 79.06 88 GLU A O 1
ATOM 710 N N . LEU A 1 89 ? 4.114 -23.011 7.689 1.00 82.06 89 LEU A N 1
ATOM 711 C CA . LEU A 1 89 ? 3.018 -22.370 6.968 1.00 82.06 89 LEU A CA 1
ATOM 712 C C . LEU A 1 89 ? 3.438 -21.839 5.595 1.00 82.06 89 LEU A C 1
ATOM 714 O O . LEU A 1 89 ? 2.577 -21.644 4.740 1.00 82.06 89 LEU A O 1
ATOM 718 N N . VAL A 1 90 ? 4.727 -21.613 5.348 1.00 84.44 90 VAL A N 1
ATOM 719 C CA . VAL A 1 90 ? 5.237 -21.043 4.097 1.00 84.44 90 VAL A CA 1
ATOM 720 C C . VAL A 1 90 ? 6.054 -22.064 3.320 1.00 84.44 90 VAL A C 1
ATOM 722 O O . VAL A 1 90 ? 7.020 -22.642 3.808 1.00 84.44 90 VAL A O 1
ATOM 725 N N . THR A 1 91 ? 5.689 -22.236 2.051 1.00 88.38 91 THR A N 1
ATOM 726 C CA . THR A 1 91 ? 6.502 -22.930 1.053 1.00 88.38 91 THR A CA 1
ATOM 727 C C . THR A 1 91 ? 7.221 -21.882 0.197 1.00 88.38 91 THR A C 1
ATOM 729 O O . THR A 1 91 ? 6.563 -21.169 -0.569 1.00 88.38 91 THR A O 1
ATOM 732 N N . PRO A 1 92 ? 8.553 -21.737 0.314 1.00 85.38 92 PRO A N 1
ATOM 733 C CA . PRO A 1 92 ? 9.301 -20.827 -0.541 1.00 85.38 92 PRO A CA 1
ATOM 734 C C . PRO A 1 92 ? 9.356 -21.393 -1.964 1.00 85.38 92 PRO A C 1
ATOM 736 O O . PRO A 1 92 ? 9.893 -22.475 -2.188 1.00 85.38 92 PRO A O 1
ATOM 739 N N . LEU A 1 93 ? 8.820 -20.647 -2.931 1.00 89.00 93 LEU A N 1
ATOM 740 C CA . LEU A 1 93 ? 8.903 -20.992 -4.357 1.00 89.00 93 LEU A CA 1
ATOM 741 C C . LEU A 1 93 ? 10.172 -20.400 -4.985 1.00 89.00 93 LEU A C 1
ATOM 743 O O . LEU A 1 93 ? 10.739 -20.951 -5.932 1.00 89.00 93 LEU A O 1
ATOM 747 N N . LYS A 1 94 ? 10.661 -19.292 -4.412 1.00 88.88 94 LYS A N 1
ATOM 748 C CA . LYS A 1 94 ? 11.923 -18.642 -4.764 1.00 88.88 94 LYS A CA 1
ATOM 749 C C . LYS A 1 94 ? 12.702 -18.255 -3.522 1.00 88.88 94 LYS A C 1
ATOM 751 O O . LYS A 1 94 ? 12.142 -17.778 -2.536 1.00 88.88 94 LYS A O 1
ATOM 756 N N . THR A 1 95 ? 14.021 -18.398 -3.599 1.00 87.12 95 THR A N 1
ATOM 757 C CA . THR A 1 95 ? 14.922 -17.927 -2.547 1.00 87.12 95 THR A CA 1
ATOM 758 C C . THR A 1 95 ? 14.846 -16.396 -2.450 1.00 87.12 95 THR A C 1
ATOM 760 O O . THR A 1 95 ? 15.063 -15.728 -3.465 1.00 87.12 95 THR A O 1
ATOM 763 N N . PRO A 1 96 ? 14.531 -15.823 -1.273 1.00 86.44 96 PRO A N 1
ATOM 764 C CA . PRO A 1 96 ? 14.555 -14.377 -1.084 1.00 86.44 96 PRO A CA 1
ATOM 765 C C . PRO A 1 96 ? 15.987 -13.842 -1.183 1.00 86.44 96 PRO A C 1
ATOM 767 O O . PRO A 1 96 ? 16.946 -14.522 -0.818 1.00 86.44 96 PRO A O 1
ATOM 770 N N . ASN A 1 97 ? 16.140 -12.596 -1.633 1.00 83.94 97 ASN A N 1
ATOM 771 C CA . ASN A 1 97 ? 17.450 -11.946 -1.758 1.00 83.94 97 ASN A CA 1
ATOM 772 C C . ASN A 1 97 ? 18.097 -11.637 -0.399 1.00 83.94 97 ASN A C 1
ATOM 774 O O . ASN A 1 97 ? 19.303 -11.417 -0.317 1.00 83.94 97 ASN A O 1
ATOM 778 N N . GLY A 1 98 ? 17.307 -11.607 0.667 1.00 70.44 98 GLY A N 1
ATOM 779 C CA . GLY A 1 98 ? 17.809 -11.542 2.029 1.00 70.44 98 GLY A CA 1
ATOM 780 C C . GLY A 1 98 ? 16.854 -10.819 2.969 1.00 70.44 98 GLY A C 1
ATOM 781 O O . GLY A 1 98 ? 15.893 -10.192 2.513 1.00 70.44 98 GLY A O 1
ATOM 782 N N . PRO A 1 99 ? 17.135 -10.875 4.278 1.00 79.12 99 PRO A N 1
ATOM 783 C CA . PRO A 1 99 ? 16.426 -10.072 5.252 1.00 79.12 99 PRO A CA 1
ATOM 784 C C . PRO A 1 99 ? 16.871 -8.612 5.102 1.00 79.12 99 PRO A C 1
ATOM 786 O O . PRO A 1 99 ? 17.998 -8.235 5.427 1.00 79.12 99 PRO A O 1
ATOM 789 N N . GLY A 1 100 ? 15.986 -7.775 4.579 1.00 79.62 100 GLY A N 1
ATOM 790 C CA . GLY A 1 100 ? 16.062 -6.337 4.757 1.00 79.62 100 GLY A CA 1
ATOM 791 C C . GLY A 1 100 ? 15.816 -5.978 6.221 1.00 79.62 100 GLY A C 1
ATOM 792 O O . GLY A 1 100 ? 15.117 -6.688 6.941 1.00 79.62 100 GLY A O 1
ATOM 793 N N . VAL A 1 101 ? 16.405 -4.873 6.671 1.00 84.06 101 VAL A N 1
ATOM 794 C CA . VAL A 1 101 ? 16.254 -4.375 8.044 1.00 84.06 101 VAL A CA 1
ATOM 795 C C . VAL A 1 101 ? 15.399 -3.117 8.016 1.00 84.06 101 VAL A C 1
ATOM 797 O O . VAL A 1 101 ? 15.627 -2.216 7.204 1.00 84.06 101 VAL A O 1
ATOM 800 N N . ASN A 1 102 ? 14.397 -3.042 8.890 1.00 81.75 102 ASN A N 1
ATOM 801 C CA . ASN A 1 102 ? 13.602 -1.829 9.039 1.00 81.75 102 ASN A CA 1
ATOM 802 C C . ASN A 1 102 ? 14.454 -0.717 9.669 1.00 81.75 102 ASN A C 1
ATOM 804 O O . ASN A 1 102 ? 15.229 -0.980 10.590 1.00 81.75 102 ASN A O 1
ATOM 808 N N . PRO A 1 103 ? 14.273 0.545 9.251 1.00 82.94 103 PRO A N 1
ATOM 809 C CA . PRO A 1 103 ? 14.917 1.670 9.911 1.00 82.94 103 PRO A CA 1
ATOM 810 C C . PRO A 1 103 ? 14.588 1.715 11.410 1.00 82.94 103 PRO A C 1
ATOM 812 O O . PRO A 1 103 ? 13.452 1.461 11.823 1.00 82.94 103 PRO A O 1
ATOM 815 N N . SER A 1 104 ? 15.574 2.075 12.229 1.00 86.88 104 SER A N 1
ATOM 816 C CA . SER A 1 104 ? 15.395 2.266 13.669 1.00 86.88 104 SER A CA 1
ATOM 817 C C . SER A 1 104 ? 14.537 3.499 13.960 1.00 86.88 104 SER A C 1
ATOM 819 O O . SER A 1 104 ? 14.805 4.571 13.416 1.00 86.88 104 SER A O 1
ATOM 821 N N . GLY A 1 105 ? 13.559 3.385 14.860 1.00 85.50 105 GLY A N 1
ATOM 822 C CA . GLY A 1 105 ? 12.723 4.502 15.320 1.00 85.50 105 GLY A CA 1
ATOM 823 C C . GLY A 1 105 ? 11.237 4.151 15.344 1.00 85.50 105 GLY A C 1
ATOM 824 O O . GLY A 1 105 ? 10.877 2.986 15.207 1.00 85.50 105 GLY A O 1
ATOM 825 N N . THR A 1 106 ? 10.385 5.157 15.539 1.00 84.81 106 THR A N 1
ATOM 826 C CA . THR A 1 106 ? 8.934 5.000 15.776 1.00 84.81 106 THR A CA 1
ATOM 827 C C . THR A 1 106 ? 8.059 5.570 14.658 1.00 84.81 106 THR A C 1
ATOM 829 O O . THR A 1 106 ? 6.834 5.572 14.768 1.00 84.81 106 THR A O 1
ATOM 832 N N . HIS A 1 107 ? 8.668 6.079 13.583 1.00 80.81 107 HIS A N 1
ATOM 833 C CA . HIS A 1 107 ? 7.930 6.543 12.409 1.00 80.81 107 HIS A CA 1
ATOM 834 C C . HIS A 1 107 ? 7.213 5.383 11.713 1.00 80.81 107 HIS A C 1
ATOM 836 O O . HIS A 1 107 ? 7.549 4.217 11.903 1.00 80.81 107 HIS A O 1
ATOM 842 N N . ARG A 1 108 ? 6.232 5.706 10.865 1.00 79.94 108 ARG A N 1
ATOM 843 C CA . ARG A 1 108 ? 5.447 4.695 10.155 1.00 79.94 108 ARG A CA 1
ATOM 844 C C 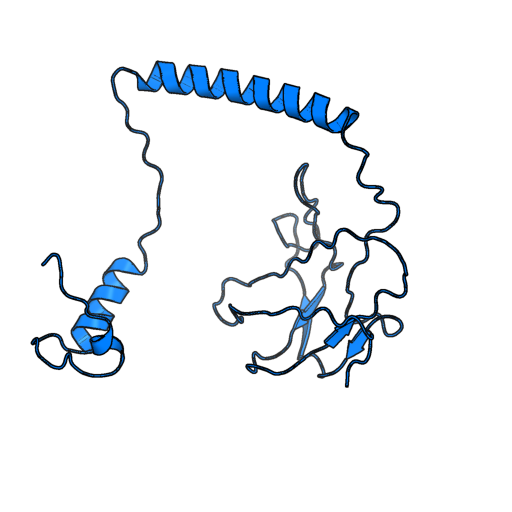. ARG A 1 108 ? 6.353 3.730 9.374 1.00 79.94 108 ARG A C 1
ATOM 846 O O . ARG A 1 108 ? 7.147 4.175 8.548 1.00 79.94 108 ARG A O 1
ATOM 853 N N . GLY A 1 109 ? 6.216 2.426 9.621 1.00 73.81 109 GLY A N 1
ATOM 854 C CA . GLY A 1 109 ? 7.019 1.367 8.987 1.00 73.81 109 GLY A CA 1
ATOM 855 C C . GLY A 1 109 ? 8.432 1.163 9.560 1.00 73.81 109 GLY A C 1
ATOM 856 O O . GLY A 1 109 ? 9.165 0.290 9.087 1.00 73.81 109 GLY A O 1
ATOM 857 N N . TYR A 1 110 ? 8.826 1.936 10.575 1.00 84.56 110 TYR A N 1
ATOM 858 C CA . TYR A 1 110 ? 10.091 1.749 11.288 1.00 84.56 110 TYR A CA 1
ATOM 859 C C . TYR A 1 110 ? 9.960 0.600 12.287 1.00 84.56 110 TYR A C 1
ATOM 861 O O . TYR A 1 110 ? 8.856 0.149 12.590 1.00 84.56 110 TYR A O 1
ATOM 869 N N . GLN A 1 111 ? 11.085 0.104 12.794 1.00 81.81 111 GLN A N 1
ATOM 870 C CA . GLN A 1 111 ? 11.133 -1.063 13.676 1.00 81.81 111 GLN A CA 1
ATOM 871 C C . GLN A 1 111 ? 10.199 -0.955 14.893 1.00 81.81 111 GLN A C 1
ATOM 873 O O . GLN A 1 111 ? 9.582 -1.946 15.267 1.00 81.81 111 GLN A O 1
ATOM 878 N N . ASN A 1 112 ? 10.068 0.240 15.478 1.00 81.56 112 ASN A N 1
ATOM 879 C CA . ASN A 1 112 ? 9.267 0.489 16.677 1.00 81.56 112 ASN A CA 1
ATOM 880 C C . ASN A 1 112 ? 8.010 1.322 16.375 1.00 81.56 112 ASN A C 1
ATOM 882 O O . ASN A 1 112 ? 7.567 2.073 17.241 1.00 81.56 112 ASN A O 1
ATOM 886 N N . ASP A 1 113 ? 7.466 1.261 15.152 1.00 82.38 113 ASP A N 1
ATOM 887 C CA . ASP A 1 113 ? 6.188 1.910 14.821 1.00 82.38 113 ASP A CA 1
ATOM 888 C C . ASP A 1 113 ? 5.072 1.357 15.725 1.00 82.38 113 ASP A C 1
ATOM 890 O O . ASP A 1 113 ? 4.710 0.182 15.586 1.00 82.38 113 ASP A O 1
ATOM 894 N N . PRO A 1 114 ? 4.505 2.172 16.635 1.00 80.19 114 PRO A N 1
ATOM 895 C CA . PRO A 1 114 ? 3.496 1.705 17.578 1.00 80.19 114 PRO A CA 1
ATOM 896 C C . PRO A 1 114 ? 2.123 1.490 16.924 1.00 80.19 114 PRO A C 1
ATOM 898 O O . PRO A 1 114 ? 1.236 0.917 17.554 1.00 80.19 114 PRO A O 1
ATOM 901 N N . GLY A 1 115 ? 1.918 1.945 15.683 1.00 81.62 115 GLY A N 1
ATOM 902 C CA . GLY A 1 115 ? 0.611 1.936 15.030 1.00 81.62 115 GLY A CA 1
ATOM 903 C C . GLY A 1 115 ? -0.281 3.098 15.465 1.00 81.62 115 GLY A C 1
ATOM 904 O O . GLY A 1 115 ? 0.199 4.181 15.804 1.00 81.62 115 GLY A O 1
ATOM 905 N N . GLY A 1 116 ? -1.596 2.900 15.389 1.00 75.31 116 GLY A N 1
ATOM 906 C CA . GLY A 1 116 ? -2.608 3.895 15.745 1.00 75.31 116 GLY A CA 1
ATOM 907 C C . GLY A 1 116 ? -3.951 3.252 16.087 1.00 75.31 116 GLY A C 1
ATOM 908 O O . GLY A 1 116 ? -4.088 2.033 16.101 1.00 75.31 116 GLY A O 1
ATOM 909 N N . THR A 1 117 ? -4.971 4.069 16.347 1.00 69.81 117 THR A N 1
ATOM 910 C CA . THR A 1 117 ? -6.336 3.580 16.623 1.00 69.81 117 THR A CA 1
ATOM 911 C C . THR A 1 117 ? -7.006 2.946 15.402 1.00 69.81 117 THR A C 1
ATOM 913 O O . THR A 1 117 ? -7.968 2.199 15.549 1.00 69.81 117 THR A O 1
ATOM 916 N N . ASP A 1 118 ? -6.504 3.247 14.208 1.00 73.31 118 ASP A N 1
ATOM 917 C CA . ASP A 1 118 ? -7.021 2.839 12.903 1.00 73.31 118 ASP A CA 1
ATOM 918 C C . ASP A 1 118 ? -6.046 1.951 12.109 1.00 73.31 118 ASP A C 1
ATOM 920 O O . ASP A 1 118 ? -6.389 1.469 11.029 1.00 73.31 118 ASP A O 1
ATOM 924 N N . ARG A 1 119 ? -4.831 1.714 12.623 1.00 75.00 119 ARG A N 1
ATOM 925 C CA . ARG A 1 119 ? -3.804 0.917 11.942 1.00 75.00 119 ARG A CA 1
ATOM 926 C C . ARG A 1 119 ? -2.975 0.088 12.908 1.00 75.00 119 ARG A C 1
ATOM 928 O O . ARG A 1 119 ? -2.650 0.522 14.011 1.00 75.00 119 ARG A O 1
ATOM 935 N N . VAL A 1 120 ? -2.539 -1.071 12.435 1.00 73.38 120 VAL A N 1
ATOM 936 C CA . VAL A 1 120 ? -1.559 -1.885 13.153 1.00 73.38 120 VAL A CA 1
ATOM 937 C C . VAL A 1 120 ? -0.169 -1.250 13.018 1.00 73.38 120 VAL A C 1
ATOM 939 O O . VAL A 1 120 ? 0.142 -0.648 11.988 1.00 73.38 120 VAL A O 1
ATOM 942 N N . GLY A 1 121 ? 0.639 -1.342 14.077 1.00 78.44 121 GLY A N 1
ATOM 943 C CA . GLY A 1 121 ? 2.050 -0.952 14.058 1.00 78.44 121 GLY A CA 1
ATOM 944 C C . GLY A 1 121 ? 2.911 -1.913 13.243 1.00 78.44 121 GLY A C 1
ATOM 945 O O . GLY A 1 121 ? 2.401 -2.801 12.555 1.00 78.44 121 GLY A O 1
ATOM 946 N N . ASN A 1 122 ? 4.230 -1.759 13.321 1.00 77.19 122 ASN A N 1
ATOM 947 C CA . ASN A 1 122 ? 5.124 -2.662 12.608 1.00 77.19 122 ASN A CA 1
ATOM 948 C C . ASN A 1 122 ? 5.098 -4.067 13.242 1.00 77.19 122 ASN A C 1
ATOM 950 O O . ASN A 1 122 ? 5.413 -4.241 14.417 1.00 77.19 122 ASN A O 1
ATOM 954 N N . LEU A 1 123 ? 4.725 -5.069 12.441 1.00 76.69 123 LEU A N 1
ATOM 955 C CA . LEU A 1 123 ? 4.650 -6.479 12.838 1.00 76.69 123 LEU A CA 1
ATOM 956 C C . LEU A 1 123 ? 5.878 -7.301 12.430 1.00 76.69 123 LEU A C 1
ATOM 958 O O . LEU A 1 123 ? 6.019 -8.440 12.863 1.00 76.69 123 LEU A O 1
ATOM 962 N N . SER A 1 124 ? 6.766 -6.735 11.616 1.00 73.44 124 SER A N 1
ATOM 963 C CA . SER A 1 124 ? 7.869 -7.439 10.957 1.00 73.44 124 SER A CA 1
ATOM 964 C C . SER A 1 124 ? 9.066 -7.702 11.879 1.00 73.44 124 SER A C 1
ATOM 966 O O . SER A 1 124 ? 10.099 -8.213 11.457 1.00 73.44 124 SER A O 1
ATOM 968 N N . ARG A 1 125 ? 8.965 -7.316 13.161 1.00 71.44 125 ARG A N 1
ATOM 969 C CA . ARG A 1 125 ? 10.020 -7.479 14.181 1.00 71.44 125 ARG A CA 1
ATOM 970 C C . ARG A 1 125 ? 11.372 -6.874 13.767 1.00 71.44 125 ARG A C 1
ATOM 972 O O . ARG A 1 125 ? 12.415 -7.246 14.296 1.00 71.44 125 ARG A O 1
ATOM 979 N N . GLY A 1 126 ? 11.346 -5.894 12.863 1.00 73.81 126 GLY A N 1
ATOM 980 C CA . GLY A 1 126 ? 12.529 -5.184 12.384 1.00 73.81 126 GLY A CA 1
ATOM 981 C C . GLY A 1 126 ? 13.206 -5.794 11.159 1.00 73.81 126 GLY A C 1
ATOM 982 O O . GLY A 1 126 ? 14.242 -5.268 10.751 1.00 73.81 126 GLY A O 1
ATOM 983 N N . GLN A 1 127 ? 12.651 -6.856 10.571 1.00 77.69 127 GLN A N 1
ATOM 984 C CA . GLN A 1 127 ? 13.174 -7.466 9.348 1.00 77.69 127 GLN A CA 1
ATOM 985 C C . GLN A 1 127 ? 12.069 -7.707 8.316 1.00 77.69 127 GLN A C 1
ATOM 987 O O . GLN A 1 127 ? 10.892 -7.705 8.654 1.00 77.69 127 GLN A O 1
ATOM 992 N N . TYR A 1 128 ? 12.435 -7.877 7.051 1.00 79.31 128 TYR A N 1
ATOM 993 C CA . TYR A 1 128 ? 11.518 -8.269 5.979 1.00 79.31 128 TYR A CA 1
ATOM 994 C C . TYR A 1 128 ? 12.280 -8.999 4.877 1.00 79.31 128 TYR A C 1
ATOM 996 O O . TYR A 1 128 ? 13.404 -8.617 4.564 1.00 79.31 128 TYR A O 1
ATOM 1004 N N . SER A 1 129 ? 11.680 -9.989 4.227 1.00 81.88 129 SER A N 1
ATOM 1005 C CA . SER A 1 129 ? 12.250 -10.546 2.996 1.00 81.88 129 SER A CA 1
ATOM 1006 C C . SER A 1 129 ? 11.795 -9.797 1.752 1.00 81.88 129 SER A C 1
ATOM 1008 O O . SER A 1 129 ? 10.734 -9.172 1.710 1.00 81.88 129 SER A O 1
ATOM 1010 N N . TRP A 1 130 ? 12.620 -9.861 0.710 1.00 81.25 130 TRP A N 1
ATOM 1011 C CA . TRP A 1 130 ? 12.320 -9.273 -0.588 1.00 81.25 130 TRP A CA 1
ATOM 1012 C C . TRP A 1 130 ? 12.866 -10.135 -1.729 1.00 81.25 130 TRP A C 1
ATOM 1014 O O . TRP A 1 130 ? 13.860 -10.848 -1.582 1.00 81.25 130 TRP A O 1
ATOM 1024 N N . TRP A 1 131 ? 12.215 -10.032 -2.885 1.00 85.00 131 TRP A N 1
ATOM 1025 C CA . TRP A 1 131 ? 12.571 -10.723 -4.124 1.00 85.00 131 TRP A CA 1
ATOM 1026 C C . TRP A 1 131 ? 12.748 -9.704 -5.248 1.00 85.00 131 TRP A C 1
ATOM 1028 O O . TRP A 1 131 ? 12.270 -8.569 -5.162 1.00 85.00 131 TRP A O 1
ATOM 1038 N N . ASN A 1 132 ? 13.433 -10.112 -6.315 1.00 82.12 132 ASN A N 1
ATOM 1039 C CA . ASN A 1 132 ? 13.480 -9.318 -7.536 1.00 82.12 132 ASN A CA 1
ATOM 1040 C C . ASN A 1 132 ? 12.111 -9.347 -8.217 1.00 82.12 132 ASN A C 1
ATOM 1042 O O . ASN A 1 132 ? 11.433 -10.370 -8.222 1.00 82.12 132 ASN A O 1
ATOM 1046 N N . ASN A 1 133 ? 11.717 -8.227 -8.817 1.00 80.94 133 ASN A N 1
ATOM 1047 C CA . ASN A 1 133 ? 10.487 -8.173 -9.593 1.00 80.94 133 ASN A CA 1
ATOM 1048 C C . ASN A 1 133 ? 10.647 -8.933 -10.916 1.00 80.94 133 ASN A C 1
ATOM 1050 O O . ASN A 1 133 ? 11.183 -8.380 -11.879 1.00 80.94 133 ASN A O 1
ATOM 1054 N N . VAL A 1 134 ? 10.139 -10.161 -10.971 1.00 82.88 134 VAL A N 1
ATOM 1055 C CA . VAL A 1 134 ? 9.998 -10.932 -12.208 1.00 82.88 134 VAL A CA 1
ATOM 1056 C C . VAL A 1 134 ? 8.500 -11.102 -12.489 1.00 82.88 134 VAL A C 1
ATOM 1058 O O . VAL A 1 134 ? 7.809 -11.794 -11.742 1.00 82.88 134 VAL A O 1
ATOM 1061 N N . PRO A 1 135 ? 7.946 -10.442 -13.525 1.00 83.06 135 PRO A N 1
ATOM 1062 C CA . PRO A 1 135 ? 6.519 -10.521 -13.817 1.00 83.06 135 PRO A CA 1
ATOM 1063 C C . PRO A 1 135 ? 6.035 -11.959 -14.037 1.00 83.06 135 PRO A C 1
ATOM 1065 O O . PRO A 1 135 ? 6.582 -12.674 -14.872 1.00 83.06 135 PRO A O 1
ATOM 1068 N N . GLY A 1 136 ? 4.972 -12.344 -13.323 1.00 84.38 136 GLY A N 1
ATOM 1069 C CA . GLY A 1 136 ? 4.373 -13.680 -13.416 1.00 84.38 136 GLY A CA 1
ATOM 1070 C C . GLY A 1 136 ? 5.134 -14.779 -12.671 1.00 84.38 136 GLY A C 1
ATOM 1071 O O . GLY A 1 136 ? 4.802 -15.943 -12.849 1.00 84.38 136 GLY A O 1
ATOM 1072 N N . GLU A 1 137 ? 6.147 -14.431 -11.874 1.00 86.25 137 GLU A N 1
ATOM 1073 C CA . GLU A 1 137 ? 6.871 -15.387 -11.041 1.00 86.25 137 GLU A CA 1
ATOM 1074 C C . GLU A 1 137 ? 6.292 -15.426 -9.623 1.00 86.25 137 GLU A C 1
ATOM 1076 O O . GLU A 1 137 ? 6.268 -14.414 -8.918 1.00 86.25 137 GLU A O 1
ATOM 1081 N N . ASP A 1 138 ? 5.867 -16.613 -9.199 1.00 88.12 138 ASP A N 1
ATOM 1082 C CA . ASP A 1 138 ? 5.418 -16.848 -7.832 1.00 88.12 138 ASP A CA 1
ATOM 1083 C C . ASP A 1 138 ? 6.623 -17.000 -6.895 1.00 88.12 138 ASP A C 1
ATOM 1085 O O . ASP A 1 138 ? 7.584 -17.719 -7.183 1.00 88.12 138 ASP A O 1
ATOM 1089 N N . VAL A 1 139 ? 6.589 -16.294 -5.763 1.00 86.88 139 VAL A N 1
ATOM 1090 C CA . VAL A 1 139 ? 7.744 -16.173 -4.852 1.00 86.88 139 VAL A CA 1
ATOM 1091 C C . VAL A 1 139 ? 7.586 -16.993 -3.572 1.00 86.88 139 VAL A C 1
ATOM 1093 O O . VAL A 1 139 ? 8.560 -17.556 -3.067 1.00 86.88 139 VAL A O 1
ATOM 1096 N N . CYS A 1 140 ? 6.361 -17.124 -3.066 1.00 86.62 140 CYS A N 1
ATOM 1097 C CA . CYS A 1 140 ? 6.034 -17.945 -1.908 1.00 86.62 140 CYS A CA 1
ATOM 1098 C C . CYS A 1 140 ? 4.566 -18.380 -1.944 1.00 86.62 140 CYS A C 1
ATOM 1100 O O . CYS A 1 140 ? 3.708 -17.666 -2.462 1.00 86.62 140 CYS A O 1
ATOM 1102 N N . ALA A 1 141 ? 4.283 -19.536 -1.350 1.00 88.44 141 ALA A N 1
ATOM 1103 C CA . ALA A 1 141 ? 2.932 -19.987 -1.055 1.00 88.44 141 ALA A CA 1
ATOM 1104 C C . ALA A 1 141 ? 2.739 -20.039 0.464 1.00 88.44 141 ALA A C 1
ATOM 1106 O O . ALA A 1 141 ? 3.603 -20.540 1.183 1.00 88.44 141 ALA A O 1
ATOM 1107 N N . PHE A 1 142 ? 1.611 -19.528 0.957 1.00 84.56 142 PHE A N 1
ATOM 1108 C CA . PHE A 1 142 ? 1.264 -19.543 2.379 1.00 84.56 142 PHE A CA 1
ATOM 1109 C C . PHE A 1 142 ? 0.024 -20.400 2.612 1.00 84.56 142 PHE A C 1
ATOM 1111 O O . PHE A 1 142 ? -1.058 -20.110 2.100 1.00 84.56 142 PHE A O 1
ATOM 1118 N N . ARG A 1 143 ? 0.171 -21.435 3.434 1.00 84.25 143 ARG A N 1
ATOM 1119 C CA . ARG A 1 143 ? -0.913 -22.283 3.910 1.00 84.25 143 ARG A CA 1
ATOM 1120 C C . ARG A 1 143 ? -1.269 -21.852 5.333 1.00 84.25 143 ARG A C 1
ATOM 1122 O O . ARG A 1 143 ? -0.512 -22.126 6.255 1.00 84.25 143 ARG A O 1
ATOM 1129 N N . PRO A 1 144 ? -2.447 -21.250 5.566 1.00 77.06 144 PRO A N 1
ATOM 1130 C CA . PRO A 1 144 ? -2.785 -20.658 6.862 1.00 77.06 144 PRO A CA 1
ATOM 1131 C C . PRO A 1 144 ? -2.975 -21.682 7.996 1.00 77.06 144 PRO A C 1
ATOM 1133 O O . PRO A 1 144 ? -3.121 -21.286 9.151 1.00 77.06 144 PRO A O 1
ATOM 1136 N N . GLY A 1 145 ? -3.017 -22.986 7.688 1.00 76.69 145 GLY A N 1
ATOM 1137 C CA . GLY A 1 145 ? -3.113 -24.059 8.686 1.00 76.69 145 GLY A CA 1
ATOM 1138 C C . GLY A 1 145 ? -4.405 -24.033 9.513 1.00 76.69 145 GLY A C 1
ATOM 1139 O O . GLY A 1 145 ? -4.459 -24.593 10.607 1.00 76.69 145 GLY A O 1
ATOM 1140 N N . VAL A 1 146 ? -5.444 -23.350 9.027 1.00 73.56 146 VAL A N 1
ATOM 1141 C CA . VAL A 1 146 ? -6.724 -23.172 9.719 1.00 73.56 146 VAL A CA 1
ATOM 1142 C C . VAL A 1 146 ? -7.895 -23.359 8.758 1.00 73.56 146 VAL A C 1
ATOM 1144 O O . VAL A 1 146 ? -7.806 -23.011 7.583 1.00 73.56 146 VAL A O 1
ATOM 1147 N N . ALA A 1 147 ? -9.013 -23.873 9.273 1.00 73.81 147 ALA A N 1
ATOM 1148 C CA . ALA A 1 147 ? -10.267 -24.023 8.539 1.00 73.81 147 ALA A CA 1
ATOM 1149 C C . ALA A 1 147 ? -11.362 -23.156 9.178 1.00 73.81 147 ALA A C 1
ATOM 1151 O O . ALA A 1 147 ? -11.444 -23.059 10.403 1.00 73.81 147 ALA A O 1
ATOM 1152 N N . GLY A 1 148 ? -12.199 -22.514 8.360 1.00 72.50 148 GLY A N 1
ATOM 1153 C CA . GLY A 1 148 ? -13.283 -21.655 8.841 1.00 72.50 148 GLY A CA 1
ATOM 1154 C C . GLY A 1 148 ? -13.588 -20.471 7.925 1.00 72.50 148 GLY A C 1
ATOM 1155 O O . GLY A 1 148 ? -13.110 -20.386 6.796 1.00 72.50 148 GLY A O 1
ATOM 1156 N N . ARG A 1 149 ? -14.408 -19.541 8.426 1.00 68.06 149 ARG A N 1
ATOM 1157 C CA . ARG A 1 149 ? -14.741 -18.293 7.730 1.00 68.06 149 ARG A CA 1
ATOM 1158 C C . ARG A 1 149 ? -13.826 -17.175 8.219 1.00 68.06 149 ARG A C 1
ATOM 1160 O O . ARG A 1 149 ? -13.926 -16.762 9.371 1.00 68.06 149 ARG A O 1
ATOM 1167 N N . PHE A 1 150 ? -12.987 -16.657 7.328 1.00 68.12 150 PHE A N 1
ATOM 1168 C CA . PHE A 1 150 ? -12.019 -15.608 7.643 1.00 68.12 150 PHE A CA 1
ATOM 1169 C C . PHE A 1 150 ? -12.358 -14.297 6.934 1.00 68.12 150 PHE A C 1
ATOM 1171 O O . PHE A 1 150 ? -12.908 -14.287 5.833 1.00 68.12 150 PHE A O 1
ATOM 1178 N N . ARG A 1 151 ? -12.004 -13.176 7.567 1.00 63.16 151 ARG A N 1
ATOM 1179 C CA . ARG A 1 151 ? -11.873 -11.880 6.897 1.00 63.16 151 ARG A CA 1
ATOM 1180 C C . ARG A 1 151 ? -10.383 -11.624 6.726 1.00 63.16 151 ARG A C 1
ATOM 1182 O O . ARG A 1 151 ? -9.698 -11.378 7.713 1.00 63.16 151 ARG A O 1
ATOM 1189 N N . LEU A 1 152 ? -9.898 -11.719 5.493 1.00 67.00 152 LEU A N 1
ATOM 1190 C CA . LEU A 1 152 ? -8.489 -11.507 5.187 1.00 67.00 152 LEU A CA 1
ATOM 1191 C C . LEU A 1 152 ? -8.221 -10.017 4.967 1.00 67.00 152 LEU A C 1
ATOM 1193 O O . LEU A 1 152 ? -8.932 -9.362 4.207 1.00 67.00 152 LEU A O 1
ATOM 1197 N N . TRP A 1 153 ? -7.190 -9.508 5.634 1.00 59.59 153 TRP A N 1
ATOM 1198 C CA . TRP A 1 153 ? -6.597 -8.205 5.361 1.00 59.59 153 TRP A CA 1
ATOM 1199 C C . TRP A 1 153 ? -5.177 -8.444 4.878 1.00 59.59 153 TRP A C 1
ATOM 1201 O O . TRP A 1 153 ? -4.360 -8.996 5.611 1.00 59.59 153 TRP A O 1
ATOM 1211 N N . ILE A 1 154 ? -4.903 -8.053 3.639 1.00 66.44 154 ILE A N 1
ATOM 1212 C CA . ILE A 1 154 ? -3.590 -8.198 3.021 1.00 66.44 154 ILE A CA 1
ATOM 1213 C C . ILE A 1 154 ? -3.025 -6.794 2.843 1.00 66.44 154 ILE A C 1
ATOM 1215 O O . ILE A 1 154 ? -3.676 -5.928 2.262 1.00 66.44 154 ILE A O 1
ATOM 1219 N N . SER A 1 155 ? -1.829 -6.567 3.373 1.00 59.59 155 SER A N 1
ATOM 1220 C CA . SER A 1 155 ? -1.107 -5.306 3.245 1.00 59.59 155 SER A CA 1
ATOM 1221 C C . SER A 1 155 ? 0.295 -5.602 2.746 1.00 59.59 155 SER A C 1
ATOM 1223 O O . SER A 1 155 ? 0.964 -6.484 3.278 1.00 59.59 155 SER A O 1
ATOM 1225 N N . TRP A 1 156 ? 0.757 -4.828 1.772 1.00 66.19 156 TRP A N 1
ATOM 1226 C CA . TRP A 1 156 ? 2.137 -4.852 1.301 1.00 66.19 156 TRP A CA 1
ATOM 1227 C C . TRP A 1 156 ? 2.719 -3.443 1.313 1.00 6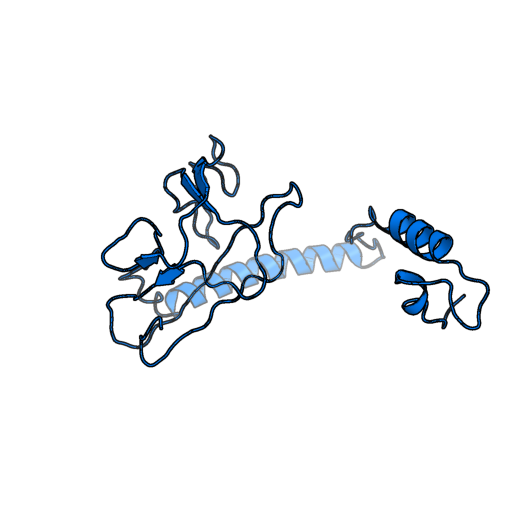6.19 156 TRP A C 1
ATOM 1229 O O . TRP A 1 156 ? 1.996 -2.447 1.245 1.00 66.19 156 TRP A O 1
ATOM 1239 N N . GLY A 1 157 ? 4.037 -3.363 1.461 1.00 56.09 157 GLY A N 1
ATOM 1240 C CA . GLY A 1 157 ? 4.775 -2.107 1.520 1.00 56.09 157 GLY A CA 1
ATOM 1241 C C . GLY A 1 157 ? 5.518 -1.817 0.221 1.00 56.09 157 GLY A C 1
ATOM 1242 O O . GLY A 1 157 ? 6.012 -2.724 -0.440 1.00 56.09 157 GLY A O 1
ATOM 1243 N N . VAL A 1 158 ? 5.629 -0.530 -0.108 1.00 54.12 158 VAL A N 1
ATOM 1244 C CA . VAL A 1 158 ? 6.455 0.002 -1.199 1.00 54.12 158 VAL A CA 1
ATOM 1245 C C . VAL A 1 158 ? 7.503 0.919 -0.573 1.00 54.12 158 VAL A C 1
ATOM 1247 O O . VAL A 1 158 ? 7.148 1.854 0.145 1.00 54.12 158 VAL A O 1
ATOM 1250 N N . HIS A 1 159 ? 8.791 0.677 -0.829 1.00 50.56 159 HIS A N 1
ATOM 1251 C CA . HIS A 1 159 ? 9.850 1.616 -0.453 1.00 50.56 159 HIS A CA 1
ATOM 1252 C C . HIS A 1 159 ? 10.016 2.710 -1.524 1.00 50.56 159 HIS A C 1
ATOM 1254 O O . HIS A 1 159 ? 9.996 2.440 -2.727 1.00 50.56 159 HIS A O 1
ATOM 1260 N N . GLY A 1 160 ? 10.179 3.960 -1.081 1.00 44.22 160 GLY A N 1
ATOM 1261 C CA . GLY A 1 160 ? 10.125 5.176 -1.907 1.00 44.22 160 GLY A CA 1
ATOM 1262 C C . GLY A 1 160 ? 11.296 5.412 -2.870 1.00 44.22 160 GLY A C 1
ATOM 1263 O O . GLY A 1 160 ? 11.340 6.460 -3.503 1.00 44.22 160 GLY A O 1
ATOM 1264 N N . SER A 1 161 ? 12.233 4.472 -3.011 1.00 53.19 161 SER A N 1
ATOM 1265 C CA . SER A 1 161 ? 13.373 4.577 -3.936 1.00 53.19 161 SER A CA 1
ATOM 1266 C C . SER A 1 161 ? 13.075 4.087 -5.363 1.00 53.19 161 SER A C 1
ATOM 1268 O O . SER A 1 161 ? 13.968 4.078 -6.205 1.00 53.19 161 SER A O 1
ATOM 1270 N N . GLY A 1 162 ? 11.830 3.698 -5.667 1.00 47.38 162 GLY A N 1
ATOM 1271 C CA . GLY A 1 162 ? 11.400 3.382 -7.038 1.00 47.38 162 GLY A CA 1
ATOM 1272 C C . GLY A 1 162 ? 11.833 2.008 -7.571 1.00 47.38 162 GLY A C 1
ATOM 1273 O O . GLY A 1 162 ? 11.660 1.742 -8.755 1.00 47.38 162 GLY A O 1
ATOM 1274 N N . VAL A 1 163 ? 12.349 1.126 -6.711 1.00 52.19 163 VAL A N 1
ATOM 1275 C CA . VAL A 1 163 ? 12.846 -0.226 -7.057 1.00 52.19 163 VAL A CA 1
ATOM 1276 C C . VAL A 1 163 ? 11.833 -1.356 -6.810 1.00 52.19 163 VAL A C 1
ATOM 1278 O O . VAL A 1 163 ? 12.193 -2.527 -6.867 1.00 52.19 163 VAL A O 1
ATOM 1281 N N . HIS A 1 164 ? 10.555 -1.038 -6.571 1.00 53.25 164 HIS A N 1
ATOM 1282 C CA . HIS A 1 164 ? 9.522 -2.040 -6.275 1.00 53.25 164 HIS A CA 1
ATOM 1283 C C . HIS A 1 164 ? 8.415 -2.136 -7.332 1.00 53.25 164 HIS A C 1
ATOM 1285 O O . HIS A 1 164 ? 8.001 -1.149 -7.943 1.00 53.25 164 HIS A O 1
ATOM 1291 N N . THR A 1 165 ? 7.905 -3.360 -7.477 1.00 54.12 165 THR A N 1
ATOM 1292 C CA . THR A 1 165 ? 6.699 -3.753 -8.216 1.00 54.12 165 THR A CA 1
ATOM 1293 C C . THR A 1 165 ? 5.476 -2.947 -7.786 1.00 54.12 165 THR A C 1
ATOM 1295 O O . THR A 1 165 ? 5.156 -2.889 -6.602 1.00 54.12 165 THR A O 1
ATOM 1298 N N . ARG A 1 166 ? 4.747 -2.368 -8.749 1.00 59.84 166 ARG A N 1
ATOM 1299 C CA . ARG A 1 166 ? 3.429 -1.742 -8.510 1.00 59.84 166 ARG A CA 1
ATOM 1300 C C . ARG A 1 166 ? 2.277 -2.755 -8.489 1.00 59.84 166 ARG A C 1
ATOM 1302 O O . ARG A 1 166 ? 1.242 -2.475 -7.899 1.00 59.84 166 ARG A O 1
ATOM 1309 N N . ASP A 1 167 ? 2.499 -3.926 -9.081 1.00 63.53 167 ASP A N 1
ATOM 1310 C CA . ASP A 1 167 ? 1.482 -4.935 -9.384 1.00 63.53 167 ASP A CA 1
ATOM 1311 C C . ASP A 1 167 ? 1.731 -6.258 -8.637 1.00 63.53 167 ASP A C 1
ATOM 1313 O O . ASP A 1 167 ? 1.823 -7.322 -9.250 1.00 63.53 167 ASP A O 1
ATOM 1317 N N . ALA A 1 168 ? 1.879 -6.208 -7.309 1.00 67.19 168 ALA A N 1
ATOM 1318 C CA . ALA A 1 168 ? 1.870 -7.431 -6.510 1.00 67.19 168 ALA A CA 1
ATOM 1319 C C . ALA A 1 168 ? 0.463 -8.044 -6.569 1.00 67.19 168 ALA A C 1
ATOM 1321 O O . ALA A 1 168 ? -0.534 -7.346 -6.365 1.00 67.19 168 ALA A O 1
ATOM 1322 N N . ARG A 1 169 ? 0.374 -9.338 -6.879 1.00 71.81 169 ARG A N 1
ATOM 1323 C CA . ARG A 1 169 ? -0.894 -10.068 -6.959 1.00 71.81 169 ARG A CA 1
ATOM 1324 C C . ARG A 1 169 ? -0.921 -11.149 -5.895 1.00 71.81 169 ARG A C 1
ATOM 1326 O O . ARG A 1 169 ? 0.086 -11.795 -5.641 1.00 71.81 169 ARG A O 1
ATOM 1333 N N . TYR A 1 170 ? -2.097 -11.342 -5.316 1.00 76.12 170 TYR A N 1
ATOM 1334 C CA . TYR A 1 170 ? -2.379 -12.439 -4.405 1.00 76.12 170 TYR A CA 1
ATOM 1335 C C . TYR A 1 170 ? -3.396 -13.341 -5.080 1.00 76.12 170 TYR A C 1
ATOM 1337 O O . TYR A 1 170 ? -4.480 -12.881 -5.447 1.00 76.12 170 TYR A O 1
ATOM 1345 N N . VAL A 1 171 ? -3.037 -14.605 -5.258 1.00 77.25 171 VAL A N 1
ATOM 1346 C CA . VAL A 1 171 ? -3.942 -15.633 -5.762 1.00 77.25 171 VAL A CA 1
ATOM 1347 C C . VAL A 1 171 ? -4.367 -16.471 -4.566 1.00 77.25 171 VAL A C 1
ATOM 1349 O O . VAL A 1 171 ? -3.530 -16.971 -3.820 1.00 77.25 171 VAL A O 1
ATOM 1352 N N . LEU A 1 172 ? -5.676 -16.547 -4.334 1.00 74.81 172 LEU A N 1
ATOM 1353 C CA . LEU A 1 172 ? -6.235 -17.442 -3.331 1.00 74.81 172 LEU A CA 1
ATOM 1354 C C . LEU A 1 172 ? -6.553 -18.755 -4.023 1.00 74.81 172 LEU A C 1
ATOM 1356 O O . LEU A 1 172 ? -7.531 -18.819 -4.769 1.00 74.81 172 LEU A O 1
ATOM 1360 N N . ASP A 1 173 ? -5.740 -19.770 -3.759 1.00 72.75 173 ASP A N 1
ATOM 1361 C CA . ASP A 1 173 ? -6.078 -21.121 -4.168 1.00 72.75 173 ASP A CA 1
ATOM 1362 C C . ASP A 1 173 ? -7.024 -21.772 -3.154 1.00 72.75 173 ASP A C 1
ATOM 1364 O O . ASP A 1 173 ? -6.826 -21.679 -1.938 1.00 72.75 173 ASP A O 1
ATOM 1368 N N . GLN A 1 174 ? -8.091 -22.383 -3.657 1.00 65.31 174 GLN A N 1
ATOM 1369 C CA . GLN A 1 174 ? -9.088 -23.075 -2.849 1.00 65.31 174 GLN A CA 1
ATOM 1370 C C . GLN A 1 174 ? -8.728 -24.540 -2.600 1.00 65.31 174 GLN A C 1
ATOM 1372 O O . GLN A 1 174 ? -9.224 -25.103 -1.622 1.00 65.31 174 GLN A O 1
ATOM 1377 N N . ASP A 1 175 ? -7.898 -25.156 -3.444 1.00 67.50 175 ASP A N 1
ATOM 1378 C CA . ASP A 1 175 ? -7.493 -26.558 -3.288 1.00 67.50 175 ASP A CA 1
ATOM 1379 C C . ASP A 1 175 ? -6.233 -26.725 -2.419 1.00 67.50 175 ASP A C 1
ATOM 1381 O O . ASP A 1 175 ? -6.021 -27.782 -1.819 1.00 67.50 175 ASP A O 1
ATOM 1385 N N . GLY A 1 176 ? -5.467 -25.644 -2.248 1.00 59.12 176 GLY A N 1
ATOM 1386 C CA . GLY A 1 176 ? -4.280 -25.603 -1.407 1.00 59.12 176 GLY A CA 1
ATOM 1387 C C . GLY A 1 176 ? -3.067 -26.317 -2.004 1.00 59.12 176 GLY A C 1
ATOM 1388 O O . GLY A 1 176 ? -2.149 -26.630 -1.231 1.00 59.12 176 GLY A O 1
ATOM 1389 N N . ASP A 1 177 ? -3.056 -26.574 -3.315 1.00 60.62 177 ASP A N 1
ATOM 1390 C CA . ASP A 1 177 ? -1.917 -27.113 -4.056 1.00 60.62 177 ASP A CA 1
ATOM 1391 C C . ASP A 1 177 ? -1.043 -25.966 -4.605 1.00 60.62 177 ASP A C 1
ATOM 1393 O O . ASP A 1 177 ? -1.504 -25.169 -5.413 1.00 60.62 177 ASP A O 1
ATOM 1397 N N . PRO A 1 178 ? 0.212 -25.805 -4.149 1.00 55.19 178 PRO A N 1
ATOM 1398 C CA . PRO A 1 178 ? 1.094 -24.740 -4.630 1.00 55.19 178 PRO A CA 1
ATOM 1399 C C . PRO A 1 178 ? 1.784 -25.059 -5.978 1.00 55.19 178 PRO A C 1
ATOM 1401 O O . PRO A 1 178 ? 2.805 -24.433 -6.271 1.00 55.19 178 PRO A O 1
ATOM 1404 N N . ALA A 1 179 ? 1.308 -26.060 -6.732 1.00 55.97 179 ALA A N 1
ATOM 1405 C CA . ALA A 1 179 ? 1.950 -26.626 -7.926 1.00 55.97 179 ALA A CA 1
ATOM 1406 C C . ALA A 1 179 ? 1.396 -26.103 -9.263 1.00 55.97 179 ALA A C 1
ATOM 1408 O O . ALA A 1 179 ? 0.163 -25.962 -9.402 1.00 55.97 179 ALA A O 1
#

Foldseek 3Di:
DPDDDCPVQCVAQDDPDRRHVVNVVVVVVVCVPDDDDDDQDDDPCSVVVVVVVVVVVVVVVVVVVVCVVVPPPQPVVDDQDPDCPPPVFKDFPADFPDKDFAADDQPARHQNPPADPPGHGHPNNGIDTHHQDDPPDDGMDGHSPDDDDDDDDDDDDDDPPPRDDPDDDDDDDPVRDPD

pLDDT: mean 76.92, std 12.62, range [44.22, 94.69]

Sequence (179 aa):
MLGVTIGCARCHDHKFDPITQRDYYALQAFFAGVEYGDRPIHDAEYRNRQEQAKLLATRIGEIEQQLRTCQPLAFAGRTLIIDEQDAELVTPLKTPNGPGVNPSGTHRGYQNDPGGTDRVGNLSRGQYSWWNNVPGEDVCAFRPGVAGRFRLWISWGVHGSGVHTRDARYVLDQDGDPA

Radius of gyration: 24.11 Å; chains: 1; bounding box: 40×61×59 Å

Secondary structure (DSSP, 8-state):
--S---GGGGTSS-SSSS--HHHHHHHHHHHTT----------TTHHHHHHHHHHHHHHHHHHHHHHHHHS-----S------TT-TTTEEESS--SEEEEPPSSSSTTSTT----SSS----STTEEEE----TT---EEE-----S-----------TTS-S-S-------SS----